Protein AF-A0A8T6GC59-F1 (afdb_monomer)

pLDDT: mean 79.13, std 14.78, range [39.31, 96.06]

Radius of gyration: 21.66 Å; Cα contacts (8 Å, |Δi|>4): 31; chains: 1; bounding box: 38×32×62 Å

Structure (mmCIF, N/CA/C/O backbone):
data_AF-A0A8T6GC59-F1
#
_entry.id   AF-A0A8T6GC59-F1
#
loop_
_atom_site.group_PDB
_atom_site.id
_atom_site.type_symbol
_atom_site.label_atom_id
_atom_site.label_alt_id
_atom_site.label_comp_id
_atom_site.label_asym_id
_atom_site.label_entity_id
_atom_site.label_seq_id
_atom_site.pdbx_PDB_ins_code
_atom_site.Cartn_x
_atom_site.Cartn_y
_atom_site.Cartn_z
_atom_site.occupancy
_atom_site.B_iso_or_equiv
_atom_site.auth_seq_id
_atom_site.auth_comp_id
_atom_site.auth_asym_id
_atom_site.auth_atom_id
_atom_site.pdbx_PDB_model_num
ATOM 1 N N . MET A 1 1 ? 24.028 19.753 -49.047 1.00 39.31 1 MET A N 1
ATOM 2 C CA . MET A 1 1 ? 23.904 18.391 -48.491 1.00 39.31 1 MET A CA 1
ATOM 3 C C . MET A 1 1 ? 22.796 18.439 -47.455 1.00 39.31 1 MET A C 1
ATOM 5 O O . MET A 1 1 ? 22.951 19.123 -46.454 1.00 39.31 1 MET A O 1
ATOM 9 N N . MET A 1 2 ? 21.627 17.875 -47.768 1.00 46.31 2 MET A N 1
ATOM 10 C CA . MET A 1 2 ? 20.535 17.731 -46.801 1.00 46.31 2 MET A CA 1
ATOM 11 C C . MET A 1 2 ? 20.719 16.385 -46.108 1.00 46.31 2 MET A C 1
ATOM 13 O O . MET A 1 2 ? 20.224 15.374 -46.604 1.00 46.31 2 MET A O 1
ATOM 17 N N . ASP A 1 3 ? 21.436 16.371 -44.988 1.00 4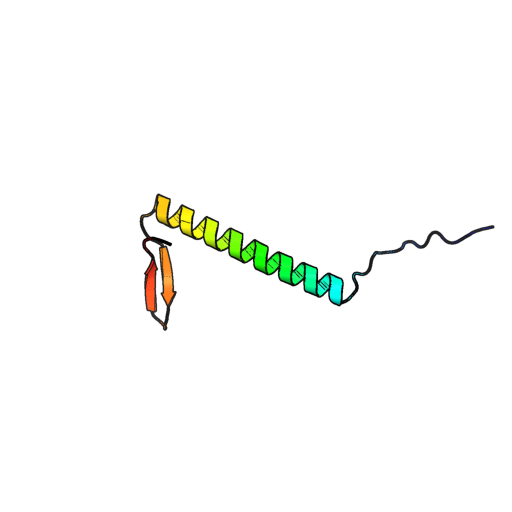9.34 3 ASP A N 1
ATOM 18 C CA . ASP A 1 3 ? 21.485 15.186 -44.141 1.00 49.34 3 ASP A CA 1
ATOM 19 C C . ASP A 1 3 ? 20.376 15.262 -43.098 1.00 49.34 3 ASP A C 1
ATOM 21 O O . ASP A 1 3 ? 20.298 16.151 -42.250 1.00 49.34 3 ASP A O 1
ATOM 25 N N . LYS A 1 4 ? 19.4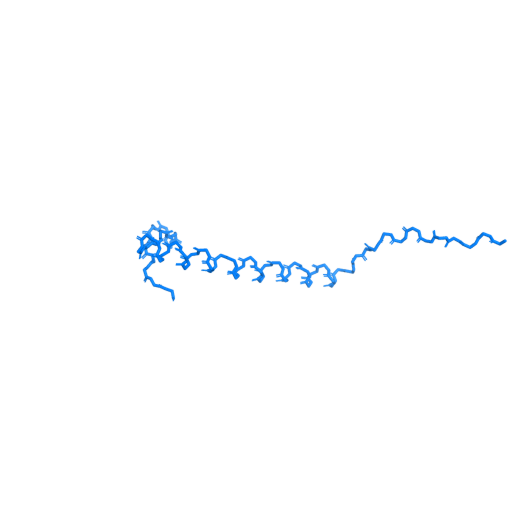47 14.329 -43.294 1.00 47.25 4 LYS A N 1
ATOM 26 C CA . LYS A 1 4 ? 18.214 14.080 -42.563 1.00 47.25 4 LYS A CA 1
ATOM 27 C C . LYS A 1 4 ? 18.419 14.257 -41.057 1.00 47.25 4 LYS A C 1
ATOM 29 O O . LYS A 1 4 ? 18.987 13.391 -40.398 1.00 47.25 4 LYS A O 1
ATOM 34 N N . GLN A 1 5 ? 17.834 15.317 -40.501 1.00 46.69 5 GLN A N 1
ATOM 35 C CA . GLN A 1 5 ? 17.372 15.294 -39.119 1.00 46.69 5 GLN A CA 1
ATOM 36 C C . GLN A 1 5 ? 16.416 14.107 -38.997 1.00 46.69 5 GLN A C 1
ATOM 38 O O . GLN A 1 5 ? 15.264 14.162 -39.433 1.00 46.69 5 GLN A O 1
ATOM 43 N N . SER A 1 6 ? 16.894 12.992 -38.449 1.00 55.66 6 SER A N 1
ATOM 44 C CA . SER A 1 6 ? 15.991 11.985 -37.928 1.00 55.66 6 SER A CA 1
ATOM 45 C C . SER A 1 6 ? 15.178 12.679 -36.840 1.00 55.66 6 SER A C 1
ATOM 47 O O . SER A 1 6 ? 15.702 12.953 -35.761 1.00 55.66 6 SER A O 1
ATOM 49 N N . ASN A 1 7 ? 13.905 12.966 -37.116 1.00 49.62 7 ASN A N 1
ATOM 50 C CA . ASN A 1 7 ? 12.887 13.265 -36.107 1.00 49.62 7 ASN A CA 1
ATOM 51 C C . ASN A 1 7 ? 12.654 12.002 -35.260 1.00 49.62 7 ASN A C 1
ATOM 53 O O . ASN A 1 7 ? 11.576 11.405 -35.276 1.00 49.62 7 ASN A O 1
ATOM 57 N N . GLY A 1 8 ? 13.714 11.531 -34.601 1.00 52.53 8 GLY A N 1
ATOM 58 C CA . GLY A 1 8 ? 13.800 10.276 -33.883 1.00 52.53 8 GLY A CA 1
ATOM 59 C C . GLY A 1 8 ? 12.914 10.344 -32.659 1.00 52.53 8 GLY A C 1
ATOM 60 O O . GLY A 1 8 ? 13.383 10.630 -31.563 1.00 52.53 8 GLY A O 1
ATOM 61 N N . ARG A 1 9 ? 11.617 10.074 -32.844 1.00 62.06 9 ARG A N 1
ATOM 62 C CA . ARG A 1 9 ? 10.748 9.620 -31.763 1.00 62.06 9 ARG A CA 1
ATOM 63 C C . ARG A 1 9 ? 11.457 8.432 -31.132 1.00 62.06 9 ARG A C 1
ATOM 65 O O . ARG A 1 9 ? 11.481 7.357 -31.731 1.00 62.06 9 ARG A O 1
ATOM 72 N N . TRP A 1 10 ? 12.063 8.654 -29.970 1.00 63.00 10 TRP A N 1
ATOM 73 C CA . TRP A 1 10 ? 12.626 7.592 -29.155 1.00 63.00 10 TRP A CA 1
ATOM 74 C C . TRP A 1 10 ? 11.520 6.558 -28.937 1.00 63.00 10 TRP A C 1
ATOM 76 O O . TRP A 1 10 ? 10.464 6.863 -28.378 1.00 63.00 10 TRP A O 1
ATOM 86 N N . LYS A 1 11 ? 11.715 5.367 -29.502 1.00 71.00 11 LYS A N 1
ATOM 87 C CA . LYS A 1 11 ? 10.852 4.214 -29.276 1.00 71.00 11 LYS A CA 1
ATOM 88 C C . LYS A 1 11 ? 11.610 3.341 -28.282 1.00 71.00 11 LYS A C 1
ATOM 90 O O . LYS A 1 11 ? 12.638 2.804 -28.693 1.00 71.00 11 LYS A O 1
ATOM 95 N N . PRO A 1 12 ? 11.154 3.234 -27.022 1.00 70.88 12 PRO A N 1
ATOM 96 C CA . PRO A 1 12 ? 11.792 2.341 -26.070 1.00 70.88 12 PRO A CA 1
ATOM 97 C C . PRO A 1 12 ? 11.832 0.935 -26.650 1.00 70.88 12 PRO A C 1
ATOM 99 O O . PRO A 1 12 ? 10.858 0.489 -27.273 1.00 70.88 12 PRO A O 1
ATOM 102 N N . THR A 1 13 ? 12.942 0.242 -26.433 1.00 81.12 13 THR A N 1
ATOM 103 C CA . THR A 1 13 ? 12.992 -1.200 -26.655 1.00 81.12 13 THR A CA 1
ATOM 104 C C . THR A 1 13 ? 11.987 -1.886 -25.726 1.00 81.12 13 THR A C 1
ATOM 106 O O . THR A 1 13 ? 11.549 -1.327 -24.714 1.00 81.12 13 THR A O 1
ATOM 109 N N . GLU A 1 14 ? 11.581 -3.108 -26.063 1.00 80.25 14 GLU A N 1
ATOM 110 C CA . GLU A 1 14 ? 10.638 -3.851 -25.221 1.00 80.25 14 GLU A CA 1
ATOM 111 C C . GLU A 1 14 ? 11.207 -4.073 -23.807 1.00 80.25 14 GLU A C 1
ATOM 113 O O . GLU A 1 14 ? 10.485 -3.968 -22.820 1.00 80.25 14 GLU A O 1
ATOM 118 N N . GLU A 1 15 ? 12.523 -4.259 -23.687 1.00 76.81 15 GLU A N 1
ATOM 119 C CA . GLU A 1 15 ? 13.221 -4.373 -22.403 1.00 76.81 15 GLU A CA 1
ATOM 120 C C . GLU A 1 15 ? 13.155 -3.076 -21.582 1.00 76.81 15 GLU A C 1
ATOM 122 O O . GLU A 1 15 ? 12.844 -3.118 -20.389 1.00 76.81 15 GLU A O 1
ATOM 127 N N . GLU A 1 16 ? 13.368 -1.916 -22.213 1.00 75.81 16 GLU A N 1
ATOM 128 C CA . GLU A 1 16 ? 13.243 -0.603 -21.565 1.00 75.81 16 GLU A CA 1
ATOM 129 C C . GLU A 1 16 ? 11.801 -0.330 -21.120 1.00 75.81 16 GLU A C 1
ATOM 131 O O . GLU A 1 16 ? 11.567 0.186 -20.023 1.00 75.81 16 GLU A O 1
ATOM 136 N N . ARG A 1 17 ? 10.813 -0.731 -21.930 1.00 75.50 17 ARG A N 1
ATOM 137 C CA . ARG A 1 17 ? 9.392 -0.635 -21.576 1.00 75.50 17 ARG A CA 1
ATOM 138 C C . ARG A 1 17 ? 9.052 -1.532 -20.385 1.00 75.50 17 ARG A C 1
ATOM 140 O O . ARG A 1 17 ? 8.384 -1.080 -19.455 1.00 75.50 17 ARG A O 1
ATOM 147 N N . VAL A 1 18 ? 9.518 -2.780 -20.379 1.00 76.00 18 VAL A N 1
ATOM 148 C CA . VAL A 1 18 ? 9.298 -3.722 -19.270 1.00 76.00 18 VAL A CA 1
ATOM 149 C C . VAL A 1 18 ? 9.962 -3.221 -17.986 1.00 76.00 18 VAL A C 1
ATOM 151 O O . VAL A 1 18 ? 9.349 -3.282 -16.918 1.00 76.00 18 VAL A O 1
ATOM 154 N N . ALA A 1 19 ? 11.184 -2.687 -18.064 1.00 72.94 19 ALA A N 1
ATOM 155 C CA . ALA A 1 19 ? 11.873 -2.091 -16.921 1.00 72.94 19 ALA A CA 1
ATOM 156 C C . ALA A 1 19 ? 11.117 -0.872 -16.368 1.00 72.94 19 ALA A C 1
ATOM 158 O O . ALA A 1 19 ? 10.930 -0.760 -15.154 1.00 72.94 19 ALA A O 1
ATOM 159 N N . TYR A 1 20 ? 10.615 -0.005 -17.250 1.00 76.12 20 TYR A N 1
ATOM 160 C CA . TYR A 1 20 ? 9.790 1.142 -16.878 1.00 76.12 20 TYR A CA 1
ATOM 161 C C . TYR A 1 20 ? 8.500 0.717 -16.160 1.00 76.12 20 TYR A C 1
ATOM 163 O O . TYR A 1 20 ? 8.207 1.221 -15.076 1.00 76.12 20 TYR A O 1
ATOM 171 N N . ILE A 1 21 ? 7.774 -0.274 -16.691 1.00 76.44 21 ILE A N 1
ATOM 172 C CA . ILE A 1 21 ? 6.548 -0.812 -16.073 1.00 76.44 21 ILE A CA 1
ATOM 173 C C . ILE A 1 21 ? 6.840 -1.414 -14.692 1.00 76.44 21 ILE A C 1
ATOM 175 O O . ILE A 1 21 ? 6.121 -1.132 -13.732 1.00 76.44 21 ILE A O 1
ATOM 179 N N . LYS A 1 22 ? 7.918 -2.198 -14.555 1.00 78.50 22 LYS A N 1
ATOM 180 C CA . LYS A 1 22 ? 8.346 -2.750 -13.255 1.00 78.50 22 LYS A CA 1
ATOM 181 C C . LYS A 1 22 ? 8.686 -1.642 -12.255 1.00 78.50 22 LYS A C 1
ATOM 183 O O . LYS A 1 22 ? 8.324 -1.739 -11.083 1.00 78.50 22 LYS A O 1
ATOM 188 N N . GLY A 1 23 ? 9.344 -0.579 -12.717 1.00 80.94 23 GLY A N 1
ATOM 189 C CA . GLY A 1 23 ? 9.624 0.610 -11.914 1.00 80.94 23 GLY A CA 1
ATOM 190 C C . GLY A 1 23 ? 8.349 1.313 -11.440 1.00 80.94 23 GLY A C 1
ATOM 191 O O . GLY A 1 23 ? 8.253 1.684 -10.270 1.00 80.94 23 GLY A O 1
ATOM 192 N N . MET A 1 24 ? 7.346 1.440 -12.313 1.00 83.88 24 MET A N 1
ATOM 193 C CA . MET A 1 24 ? 6.045 2.023 -11.971 1.00 83.88 24 MET A CA 1
ATOM 194 C C . MET A 1 24 ? 5.270 1.182 -10.953 1.00 83.88 24 MET A C 1
ATOM 196 O O . MET A 1 24 ? 4.747 1.744 -9.994 1.00 83.88 24 MET A O 1
ATOM 200 N N . ASP A 1 25 ? 5.229 -0.143 -11.111 1.00 83.62 25 ASP A N 1
ATOM 201 C CA . ASP A 1 25 ? 4.585 -1.045 -10.145 1.00 83.62 25 ASP A CA 1
ATOM 202 C C . ASP A 1 25 ? 5.268 -0.952 -8.770 1.00 83.62 25 ASP A C 1
ATOM 204 O O . ASP A 1 25 ? 4.611 -0.772 -7.743 1.00 83.62 25 ASP A O 1
ATOM 208 N N . ALA A 1 26 ? 6.604 -0.946 -8.736 1.00 83.38 26 ALA A N 1
ATOM 209 C CA . ALA A 1 26 ? 7.354 -0.744 -7.498 1.00 83.38 26 ALA A CA 1
ATOM 210 C C . ALA A 1 26 ? 7.059 0.623 -6.848 1.00 83.38 26 ALA A C 1
ATOM 212 O O . AL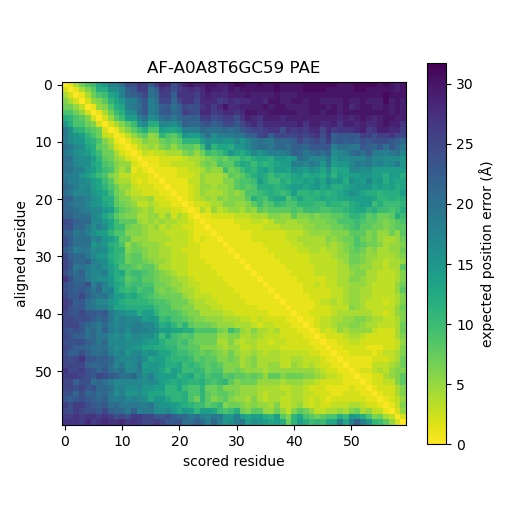A A 1 26 ? 6.895 0.707 -5.626 1.00 83.38 26 ALA A O 1
ATOM 213 N N . ALA A 1 27 ? 6.962 1.692 -7.642 1.00 86.06 27 ALA A N 1
ATOM 214 C CA . ALA A 1 27 ? 6.614 3.024 -7.153 1.00 86.06 27 ALA A CA 1
ATOM 215 C C . ALA A 1 27 ? 5.174 3.084 -6.616 1.00 86.06 27 ALA A C 1
ATOM 217 O O . ALA A 1 27 ? 4.953 3.614 -5.525 1.00 86.06 27 ALA A O 1
ATOM 218 N N . MET A 1 28 ? 4.210 2.487 -7.324 1.00 88.19 28 MET A N 1
ATOM 219 C CA . MET A 1 28 ? 2.818 2.387 -6.876 1.00 88.19 28 MET A CA 1
ATOM 220 C C . MET A 1 28 ? 2.704 1.610 -5.568 1.00 88.19 28 MET A C 1
ATOM 222 O O . MET A 1 28 ? 2.043 2.079 -4.644 1.00 88.19 28 MET A O 1
ATOM 226 N N . ARG A 1 29 ? 3.398 0.475 -5.436 1.00 88.19 29 ARG A N 1
ATOM 227 C CA . ARG A 1 29 ? 3.415 -0.304 -4.188 1.00 88.19 29 ARG A CA 1
ATOM 228 C C . ARG A 1 29 ? 3.931 0.522 -3.014 1.00 88.19 29 ARG A C 1
ATOM 230 O O . ARG A 1 29 ? 3.309 0.535 -1.954 1.00 88.19 29 ARG A O 1
ATOM 237 N N . ARG A 1 30 ? 5.022 1.272 -3.202 1.00 88.44 30 ARG A N 1
ATOM 238 C CA . ARG A 1 30 ? 5.555 2.178 -2.167 1.00 88.44 30 ARG A CA 1
ATOM 239 C C . ARG A 1 30 ? 4.555 3.273 -1.793 1.00 88.44 30 ARG A C 1
ATOM 241 O O . ARG A 1 30 ? 4.372 3.551 -0.609 1.00 88.44 30 ARG A O 1
ATOM 248 N N . ALA A 1 31 ? 3.898 3.877 -2.783 1.00 89.62 31 ALA A N 1
ATOM 249 C CA . ALA A 1 31 ? 2.881 4.898 -2.550 1.00 89.62 31 ALA A CA 1
ATOM 250 C C . ALA A 1 31 ? 1.672 4.336 -1.783 1.00 89.62 31 ALA A C 1
ATOM 252 O O . ALA A 1 31 ? 1.217 4.963 -0.827 1.00 89.62 31 ALA A O 1
ATOM 253 N N . ALA A 1 32 ? 1.207 3.136 -2.138 1.00 88.62 32 ALA A N 1
ATOM 254 C CA . ALA A 1 32 ? 0.106 2.454 -1.465 1.00 88.62 32 ALA A CA 1
ATOM 255 C C . ALA A 1 32 ? 0.436 2.129 0.001 1.00 88.62 32 ALA A C 1
ATOM 257 O O . ALA A 1 32 ? -0.371 2.415 0.884 1.00 88.62 32 ALA A O 1
ATOM 258 N N . ILE A 1 33 ? 1.641 1.617 0.283 1.00 89.19 33 ILE A N 1
ATOM 259 C CA . ILE A 1 33 ? 2.110 1.368 1.658 1.00 89.19 33 ILE A CA 1
ATOM 260 C C . ILE A 1 33 ? 2.104 2.670 2.467 1.00 89.19 33 ILE A C 1
ATOM 262 O O . ILE A 1 33 ? 1.574 2.709 3.578 1.00 89.19 33 ILE A O 1
ATOM 266 N N . LYS A 1 34 ? 2.643 3.757 1.901 1.00 91.19 34 LYS A N 1
ATOM 267 C CA . LYS A 1 34 ? 2.683 5.065 2.567 1.00 91.19 34 LYS A CA 1
ATOM 268 C C . LYS A 1 34 ? 1.281 5.615 2.841 1.00 91.19 34 LYS A C 1
ATOM 270 O O . LYS A 1 34 ? 1.032 6.126 3.930 1.00 91.19 34 LYS A O 1
ATOM 275 N N . ALA A 1 35 ? 0.372 5.511 1.872 1.00 88.56 35 ALA A N 1
ATOM 276 C CA . ALA A 1 35 ? -1.011 5.950 2.026 1.00 88.56 35 ALA A CA 1
ATOM 277 C C . ALA A 1 35 ? -1.737 5.154 3.120 1.00 88.56 35 ALA A C 1
ATOM 279 O O . ALA A 1 35 ? -2.380 5.751 3.979 1.00 88.56 35 ALA A O 1
ATOM 280 N N . ARG A 1 36 ? -1.569 3.825 3.140 1.00 87.44 36 ARG A N 1
ATOM 281 C CA . ARG A 1 36 ? -2.156 2.950 4.163 1.00 87.44 36 ARG A CA 1
ATOM 282 C C . ARG A 1 36 ? -1.632 3.272 5.556 1.00 87.44 36 ARG A C 1
ATOM 284 O O . ARG A 1 36 ? -2.434 3.417 6.470 1.00 87.44 36 ARG A O 1
ATOM 291 N N . LYS A 1 37 ? -0.317 3.467 5.705 1.00 89.62 37 LYS A N 1
ATOM 292 C CA . LYS A 1 37 ? 0.285 3.876 6.980 1.00 89.62 37 LYS A CA 1
ATOM 293 C C . LYS A 1 37 ? -0.319 5.186 7.490 1.00 89.62 37 LYS A C 1
ATOM 295 O O . LYS A 1 37 ? -0.778 5.243 8.622 1.00 89.62 37 LYS A O 1
ATOM 300 N N . ARG A 1 38 ? -0.394 6.211 6.635 1.00 90.00 38 ARG A N 1
ATOM 301 C CA . ARG A 1 38 ? -0.963 7.514 7.008 1.00 90.00 38 ARG A CA 1
ATOM 302 C C . ARG A 1 38 ? -2.446 7.430 7.374 1.00 90.00 38 ARG A C 1
ATOM 304 O O . ARG A 1 38 ? -2.894 8.121 8.284 1.00 90.00 38 ARG A O 1
ATOM 311 N N . ALA A 1 39 ? -3.209 6.611 6.655 1.00 88.12 39 ALA A N 1
ATOM 312 C CA . ALA A 1 39 ? -4.607 6.376 6.979 1.00 88.12 39 ALA A CA 1
ATOM 313 C C . ALA A 1 39 ? -4.731 5.749 8.376 1.00 88.12 39 ALA A C 1
ATOM 315 O O . ALA A 1 39 ? -5.422 6.320 9.208 1.00 88.12 39 ALA A O 1
ATOM 316 N N . ILE A 1 40 ? -3.964 4.694 8.680 1.00 91.69 40 ILE A N 1
ATOM 317 C CA . ILE A 1 40 ? -3.920 4.074 10.017 1.00 91.69 40 ILE A CA 1
ATOM 318 C C . ILE A 1 40 ? -3.513 5.087 11.097 1.00 91.69 40 ILE A C 1
ATOM 320 O O . ILE A 1 40 ? -4.165 5.153 12.130 1.00 91.69 40 ILE A O 1
ATOM 324 N N . GLU A 1 41 ? -2.498 5.923 10.860 1.00 90.31 41 GLU A N 1
ATOM 325 C CA . GLU A 1 41 ? -2.091 6.980 11.806 1.00 90.31 41 GLU A CA 1
ATOM 326 C C . GLU A 1 41 ? -3.222 7.980 12.102 1.00 90.31 41 GLU A C 1
ATOM 328 O O . GLU A 1 41 ? -3.285 8.538 13.193 1.00 90.31 41 GLU A O 1
ATOM 333 N N . THR A 1 42 ? -4.120 8.211 11.140 1.00 90.12 42 THR A N 1
AT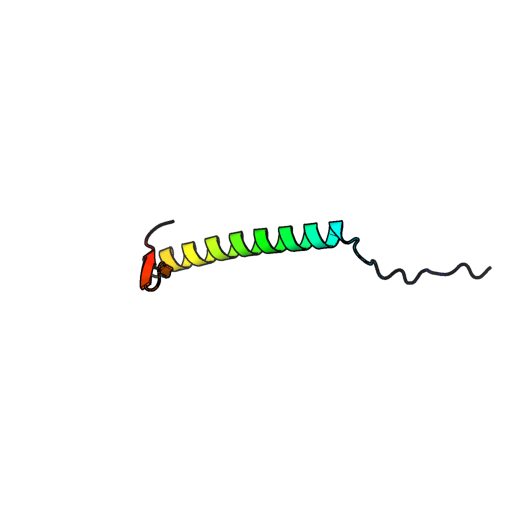OM 334 C CA . THR A 1 42 ? -5.216 9.183 11.268 1.00 90.12 42 THR A CA 1
ATOM 335 C C . THR A 1 42 ? -6.478 8.560 11.868 1.00 90.12 42 THR A C 1
ATOM 337 O O . THR A 1 42 ? -7.166 9.200 12.658 1.00 90.12 42 THR A O 1
ATOM 340 N N . THR A 1 43 ? -6.817 7.331 11.475 1.00 88.44 43 THR A N 1
ATOM 341 C CA . THR A 1 43 ? -8.099 6.678 11.794 1.00 88.44 43 THR A CA 1
ATO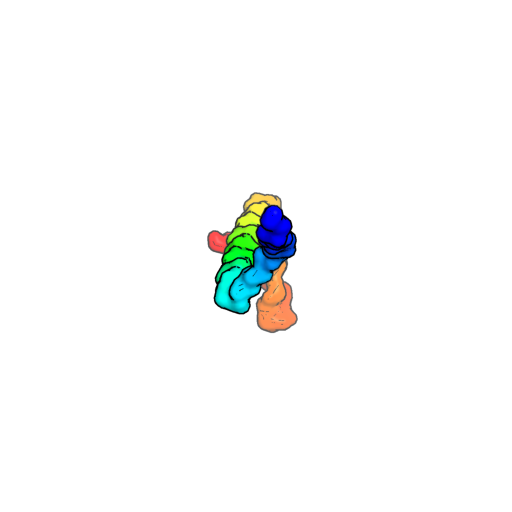M 342 C C . THR A 1 43 ? -7.964 5.513 12.773 1.00 88.44 43 THR A C 1
ATOM 344 O O . THR A 1 43 ? -8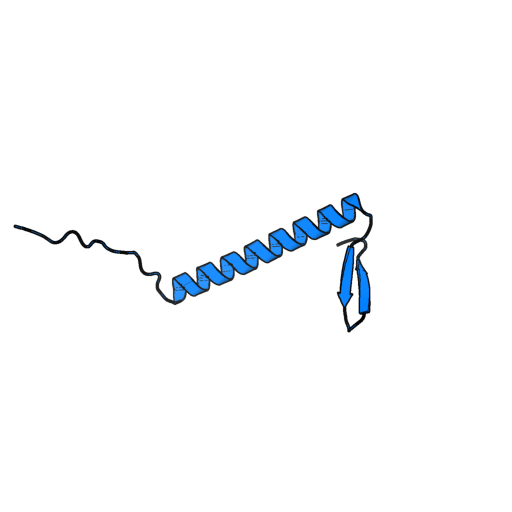.966 4.910 13.147 1.00 88.44 43 THR A O 1
ATOM 347 N N . GLY A 1 44 ? -6.742 5.142 13.156 1.00 89.25 44 GLY A N 1
ATOM 348 C CA . GLY A 1 44 ? -6.419 3.976 13.982 1.00 89.25 44 GLY A CA 1
ATOM 349 C C . GLY A 1 44 ? -6.460 2.640 13.231 1.00 89.25 44 GLY A C 1
ATOM 350 O O . GLY A 1 44 ? -5.759 1.708 13.611 1.00 89.25 44 GLY A O 1
ATOM 351 N N . SER A 1 45 ? -7.242 2.530 12.150 1.00 88.94 45 SER A N 1
ATOM 352 C CA . SER A 1 45 ? -7.385 1.303 11.353 1.00 88.94 45 SER A CA 1
ATOM 353 C C . SER A 1 45 ? -7.791 1.580 9.904 1.00 88.94 45 SER A C 1
ATOM 355 O O . SER A 1 45 ? -8.394 2.617 9.611 1.00 88.94 45 SER A O 1
ATOM 357 N N . VAL A 1 46 ? -7.499 0.642 8.996 1.00 90.19 46 VAL A N 1
ATOM 358 C CA . VAL A 1 46 ? -7.947 0.681 7.591 1.00 90.19 46 VAL A CA 1
ATOM 359 C C . VAL A 1 46 ? -8.667 -0.623 7.230 1.00 90.19 46 VAL A C 1
ATOM 361 O O . VAL A 1 46 ? -8.115 -1.693 7.486 1.00 90.19 46 VAL A O 1
ATOM 364 N N . PRO A 1 47 ? -9.868 -0.569 6.623 1.00 91.19 47 PRO A N 1
ATOM 365 C CA . PRO A 1 47 ? -10.554 -1.760 6.138 1.00 91.19 47 PRO A CA 1
ATOM 366 C C . PRO A 1 47 ? -9.877 -2.320 4.880 1.00 91.19 47 PRO A C 1
ATOM 368 O O . PRO A 1 47 ? -9.577 -1.589 3.934 1.00 91.19 47 PRO A O 1
ATOM 371 N N . THR A 1 48 ? -9.704 -3.635 4.842 1.00 89.00 48 THR A N 1
ATOM 372 C CA . THR A 1 48 ? -9.048 -4.370 3.761 1.00 89.00 48 THR A CA 1
ATOM 373 C C . THR A 1 48 ? -9.862 -5.612 3.425 1.00 89.00 48 THR A C 1
ATOM 375 O O . THR A 1 48 ? -10.359 -6.305 4.310 1.00 89.00 48 THR A O 1
ATOM 378 N N . TRP A 1 49 ? -10.006 -5.921 2.139 1.00 91.94 49 TRP A N 1
ATOM 379 C CA . TRP A 1 49 ? -10.675 -7.145 1.707 1.00 91.94 49 TRP A CA 1
ATOM 380 C C . TRP A 1 49 ? -9.698 -8.323 1.773 1.00 91.94 49 TRP A C 1
ATOM 382 O O . TRP A 1 49 ? -8.681 -8.319 1.078 1.00 91.94 49 TRP A O 1
ATOM 392 N N . ARG A 1 50 ? -9.990 -9.323 2.609 1.00 91.06 50 ARG A N 1
ATOM 393 C CA . ARG A 1 50 ? -9.189 -10.544 2.772 1.00 91.06 50 ARG A CA 1
ATOM 394 C C . ARG A 1 50 ? -10.128 -11.743 2.869 1.00 91.06 50 ARG A C 1
ATOM 396 O O . ARG A 1 50 ? -11.068 -11.727 3.658 1.00 91.06 50 ARG A O 1
ATOM 403 N N . ASP A 1 51 ? -9.906 -12.751 2.029 1.00 93.31 51 ASP A N 1
ATOM 404 C CA . ASP A 1 51 ? -10.646 -14.024 2.038 1.00 93.31 51 ASP A CA 1
ATOM 405 C C . ASP A 1 51 ? -12.180 -13.876 2.031 1.00 93.31 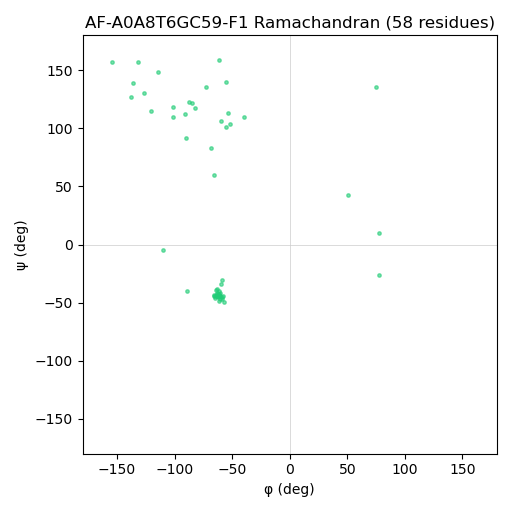51 ASP A C 1
ATOM 407 O O . ASP A 1 51 ? -12.908 -14.549 2.761 1.00 93.31 51 ASP A O 1
ATOM 411 N N . GLY A 1 52 ? -12.690 -12.955 1.206 1.00 96.06 52 GLY A N 1
ATOM 412 C CA . GLY A 1 52 ? -14.131 -12.729 1.054 1.00 96.06 52 GLY A CA 1
ATOM 413 C C . GLY A 1 52 ? -14.780 -11.934 2.191 1.00 96.06 52 GLY A C 1
ATOM 414 O O . GLY A 1 52 ? -16.006 -11.870 2.265 1.00 96.06 52 GLY A O 1
ATOM 415 N N . LYS A 1 53 ? -13.984 -11.348 3.091 1.00 95.50 53 LYS A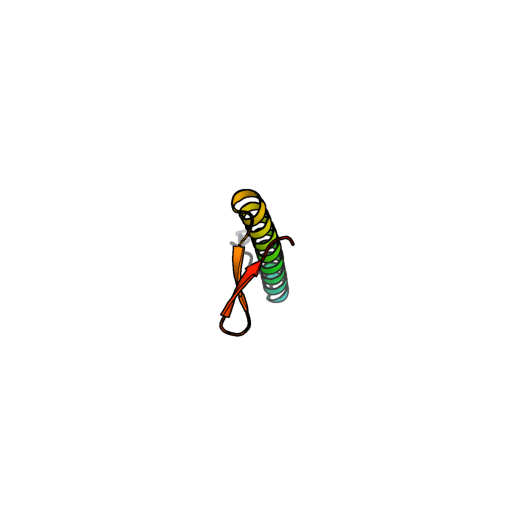 N 1
ATOM 416 C CA . LYS A 1 53 ? -14.455 -10.550 4.227 1.00 95.50 53 LYS A CA 1
ATOM 417 C C . LYS A 1 53 ? -13.692 -9.231 4.318 1.00 95.50 53 LYS A C 1
ATOM 419 O O . LYS A 1 53 ? -12.563 -9.111 3.845 1.00 95.50 53 LYS A O 1
ATOM 424 N N . ILE A 1 54 ? -14.306 -8.241 4.964 1.00 93.06 54 ILE A N 1
ATOM 425 C CA . ILE A 1 54 ? -13.617 -7.011 5.365 1.00 93.06 54 ILE A CA 1
ATOM 426 C C . ILE A 1 54 ? -12.931 -7.277 6.705 1.00 93.06 54 ILE A C 1
ATOM 428 O O . ILE A 1 54 ? -13.589 -7.634 7.681 1.00 93.06 54 ILE A O 1
ATOM 432 N N . VAL A 1 55 ? -11.615 -7.098 6.743 1.00 92.44 55 VAL A N 1
ATOM 433 C CA . VAL A 1 55 ? -10.790 -7.112 7.955 1.00 92.44 55 VAL A CA 1
ATOM 434 C C . VAL A 1 55 ? -10.204 -5.725 8.175 1.00 92.44 55 VAL A C 1
ATOM 436 O O . VAL A 1 55 ? -9.948 -5.008 7.214 1.00 92.44 55 VAL A O 1
ATOM 439 N N . TYR A 1 56 ? -9.996 -5.329 9.424 1.00 89.25 56 TYR A N 1
ATOM 440 C CA . TYR A 1 56 ? -9.402 -4.034 9.747 1.00 89.25 56 TYR A CA 1
ATOM 441 C C . TYR A 1 56 ? -7.942 -4.241 10.105 1.00 89.25 56 TYR A C 1
ATOM 443 O O . TYR A 1 56 ? -7.637 -4.946 11.063 1.00 89.25 56 TYR A O 1
ATOM 451 N N . ASP A 1 57 ? -7.048 -3.645 9.326 1.00 85.62 57 ASP A N 1
ATOM 452 C CA . ASP A 1 57 ? -5.633 -3.654 9.657 1.00 85.62 57 ASP A CA 1
ATOM 453 C C . ASP A 1 57 ? -5.317 -2.464 10.567 1.00 85.62 57 ASP A C 1
ATOM 455 O O . ASP A 1 57 ? -5.576 -1.301 10.235 1.00 85.62 57 ASP A O 1
ATOM 459 N N . THR A 1 58 ? -4.766 -2.794 11.727 1.00 78.62 58 THR A N 1
ATOM 460 C CA . THR A 1 58 ? -4.268 -1.886 12.756 1.00 78.62 58 THR A CA 1
ATOM 461 C C . THR A 1 58 ? -2.789 -2.215 12.922 1.00 78.62 58 THR A C 1
ATOM 463 O O . THR A 1 58 ? -2.476 -3.332 13.321 1.00 78.62 58 THR A O 1
ATOM 466 N N . GLU A 1 59 ? -1.913 -1.267 12.582 1.00 67.06 59 GLU A N 1
ATOM 467 C CA . GLU A 1 59 ? -0.445 -1.424 12.494 1.00 67.06 59 GLU A CA 1
ATOM 468 C C . GLU A 1 59 ? 0.059 -2.204 11.251 1.00 67.06 59 GLU A C 1
ATOM 470 O O . GLU A 1 59 ? -0.517 -3.205 10.824 1.00 67.06 59 GLU A O 1
ATOM 475 N N . VAL A 1 60 ? 1.119 -1.677 10.616 1.00 56.28 60 VAL A N 1
ATOM 476 C CA . VAL A 1 60 ? 1.859 -2.262 9.473 1.00 56.28 60 VAL A CA 1
ATOM 477 C C . VAL A 1 60 ? 3.315 -2.399 9.868 1.00 56.28 60 VAL A C 1
ATOM 479 O O . VAL A 1 60 ? 3.841 -1.391 10.395 1.00 56.28 60 VAL A O 1
#

Mean predicted aligned error: 11.27 Å

Foldseek 3Di:
DDDDPPPDPPDDDPVRVVVVVVVVVVV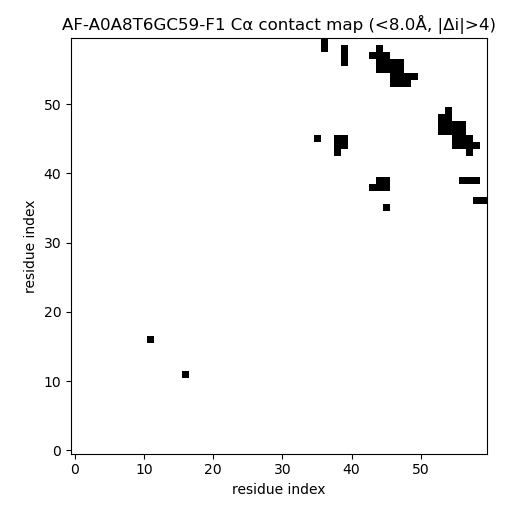VVVVVVVVLVVCCVVPQWDWDDDPNDTDTDGDD

Sequence (60 aa):
MMDKQSNGRWKPTEEERVAYIKGMDAAMRRAAIKARKRAIETTGSVPTWRDGKIVYDTEV

Solvent-accessible surface area (backbone atoms only — not comparable to full-atom values): 3797 Å² total; per-residue (Å²): 136,90,77,77,79,73,86,69,73,83,70,74,51,71,67,55,48,52,51,50,52,53,50,49,52,54,50,50,52,53,50,50,53,54,50,52,52,54,45,24,75,73,65,60,42,41,82,41,82,52,96,95,39,81,44,70,50,61,84,136

Nearest PDB structures (foldseek):
  8y45-assembly1_A  TM=4.972E-01  e=4.373E+00  Homo sapiens
  5t7z-assembly1_A  TM=4.145E-01  e=7.627E+00  Sorangium cellulosum
  8s0a-assembly1_6  TM=4.928E-01  e=8.765E+00  Homo sapiens

Secondary structure (DSSP, 8-state):
-------------HHHHHHHHHHHHHHHHHHHHHHHHHHHHHHS-EEEEETTEEEEE---